Protein AF-A0AAX4FTF7-F1 (afdb_monomer_lite)

Organism: NCBI:txid394967

Sequence (141 aa):
MPNFCPECGNELISKNAEICPNCGVRLRGSGKSPGIAALCSFIFPGLGQVYNGDIGRGFLILLGTIVGSLFFVIPGLVVFIYGIYDAYATAKRMNTGEIPYREANALHMVLFVVLWFVGIAALFVMSAIIAAFVFGMAGAY

Radius of gyration: 22.25 Å; chains: 1; bounding box: 48×20×74 Å

Structure (mmCIF, N/CA/C/O backbone):
data_AF-A0AAX4FTF7-F1
#
_entry.id   AF-A0AAX4FTF7-F1
#
loop_
_atom_site.group_PDB
_atom_site.id
_atom_site.type_symbol
_atom_site.label_atom_id
_atom_site.label_alt_id
_atom_site.label_comp_id
_atom_site.label_asym_id
_atom_site.label_entity_id
_atom_site.label_seq_id
_atom_site.pdbx_PDB_ins_code
_atom_site.Cartn_x
_atom_site.Cartn_y
_atom_site.Cartn_z
_atom_site.occupancy
_atom_site.B_iso_or_equiv
_atom_site.auth_seq_id
_atom_site.auth_comp_id
_atom_site.auth_asym_id
_atom_site.auth_atom_id
_atom_site.pdbx_PDB_model_num
ATOM 1 N N . MET A 1 1 ? -9.282 -13.132 23.745 1.00 52.53 1 MET A N 1
ATOM 2 C CA . MET A 1 1 ? -8.569 -12.093 24.519 1.00 52.53 1 MET A CA 1
ATOM 3 C C . MET A 1 1 ? -8.904 -12.297 25.985 1.00 52.53 1 MET A C 1
ATOM 5 O O . MET A 1 1 ? -10.057 -12.636 26.248 1.00 52.53 1 MET A O 1
ATOM 9 N N . PRO A 1 2 ? -7.925 -12.190 26.896 1.00 59.31 2 PRO A N 1
ATOM 10 C CA . PRO A 1 2 ? -8.160 -12.356 28.326 1.00 59.31 2 PRO A CA 1
ATOM 11 C C . PRO A 1 2 ? -9.191 -11.332 28.814 1.00 59.31 2 PRO A C 1
ATOM 13 O O . PRO A 1 2 ? -9.193 -10.190 28.360 1.00 59.31 2 PRO A O 1
ATOM 16 N N . ASN A 1 3 ? -10.064 -11.737 29.738 1.00 79.25 3 ASN A N 1
ATOM 17 C CA . ASN A 1 3 ? -10.994 -10.826 30.418 1.00 79.25 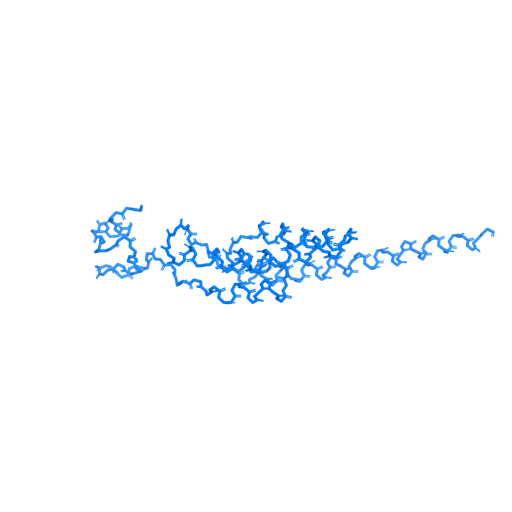3 ASN A CA 1
ATOM 18 C C . ASN A 1 3 ? -10.281 -9.971 31.482 1.00 79.25 3 ASN A C 1
ATOM 20 O O . ASN A 1 3 ? -10.948 -9.306 32.260 1.00 79.25 3 ASN A O 1
ATOM 24 N N . PHE A 1 4 ? -8.948 -9.999 31.533 1.00 88.62 4 PHE A N 1
ATOM 25 C CA . PHE A 1 4 ? -8.126 -9.390 32.570 1.00 88.62 4 PHE A CA 1
ATOM 26 C C . PHE A 1 4 ? -7.068 -8.483 31.941 1.00 88.62 4 PHE A C 1
ATOM 28 O O . PHE A 1 4 ? -6.561 -8.759 30.850 1.00 88.62 4 PHE A O 1
ATOM 35 N N . CYS A 1 5 ? -6.741 -7.398 32.635 1.00 88.88 5 CYS A N 1
ATOM 36 C CA . CYS A 1 5 ? -5.687 -6.468 32.256 1.00 88.88 5 CYS A CA 1
ATOM 37 C C . CYS A 1 5 ? -4.300 -7.128 32.409 1.00 88.88 5 CYS A C 1
ATOM 39 O O . CYS A 1 5 ? -4.022 -7.656 33.486 1.00 88.88 5 CYS A O 1
ATOM 41 N N . PRO A 1 6 ? -3.409 -7.074 31.398 1.00 86.25 6 PRO A N 1
ATOM 42 C CA . PRO A 1 6 ? -2.081 -7.689 31.477 1.00 86.25 6 PRO A CA 1
ATOM 43 C C . PRO A 1 6 ? -1.133 -6.982 32.457 1.00 86.25 6 PRO A C 1
ATOM 45 O O . PRO A 1 6 ? -0.212 -7.619 32.951 1.00 86.25 6 PRO A O 1
ATOM 48 N N . GLU A 1 7 ? -1.364 -5.700 32.757 1.00 90.12 7 GLU A N 1
ATOM 49 C CA . GLU A 1 7 ? -0.517 -4.931 33.682 1.00 90.12 7 GLU A CA 1
ATOM 50 C C . GLU A 1 7 ? -0.949 -5.069 35.147 1.00 90.12 7 GLU A C 1
ATOM 52 O O . GLU A 1 7 ? -0.117 -5.274 36.021 1.00 90.12 7 GLU A O 1
ATOM 57 N N . CYS A 1 8 ? -2.249 -4.943 35.446 1.00 93.00 8 CYS A N 1
ATOM 58 C CA . CYS A 1 8 ? -2.736 -4.906 36.835 1.00 93.00 8 CYS A CA 1
ATOM 59 C C . CYS A 1 8 ? -3.545 -6.133 37.267 1.00 93.00 8 CYS A C 1
ATOM 61 O O . CYS A 1 8 ? -3.911 -6.232 38.432 1.00 93.00 8 CYS A O 1
ATOM 63 N N . GLY A 1 9 ? -3.872 -7.046 36.349 1.00 90.25 9 GLY A N 1
ATOM 64 C CA . GLY A 1 9 ? -4.593 -8.280 36.660 1.00 90.25 9 GLY A CA 1
ATOM 65 C C . GLY A 1 9 ? -6.094 -8.131 36.939 1.00 90.25 9 GLY A C 1
ATOM 66 O O . GLY A 1 9 ? -6.762 -9.149 37.076 1.00 90.25 9 GLY A O 1
ATOM 67 N N . ASN A 1 10 ? -6.659 -6.917 36.984 1.00 91.62 10 ASN A N 1
ATOM 68 C CA . ASN A 1 10 ? -8.102 -6.725 37.198 1.00 91.62 10 ASN A CA 1
ATOM 69 C C . ASN A 1 10 ? -8.937 -7.098 35.966 1.00 91.62 10 ASN A C 1
ATOM 71 O O . ASN A 1 10 ? -8.491 -6.928 34.827 1.00 91.62 10 ASN A O 1
ATOM 75 N N . GLU A 1 11 ? -10.182 -7.526 36.196 1.00 89.69 11 GLU A N 1
ATOM 76 C CA . GLU A 1 11 ? -11.140 -7.784 35.120 1.00 89.69 11 GLU A CA 1
ATOM 77 C C . GLU A 1 11 ? -11.452 -6.521 34.307 1.00 89.69 11 GLU A C 1
ATOM 79 O O . GLU A 1 11 ? -11.596 -5.411 34.829 1.00 89.69 11 GLU A O 1
ATOM 84 N N . LEU A 1 12 ? -11.557 -6.701 32.994 1.00 86.56 12 LEU A N 1
ATOM 85 C CA . LEU A 1 12 ? -11.949 -5.669 32.051 1.00 86.56 12 LEU A CA 1
ATOM 86 C C . LEU A 1 12 ? -13.470 -5.647 31.933 1.00 86.56 12 LEU A C 1
ATOM 88 O O . LEU A 1 12 ? -14.091 -6.654 31.601 1.00 86.56 12 LEU A O 1
ATOM 92 N N . ILE A 1 13 ? -14.053 -4.459 32.108 1.00 82.88 13 ILE A N 1
ATOM 93 C CA . ILE A 1 13 ? -15.499 -4.220 31.960 1.00 82.88 13 ILE A CA 1
ATOM 94 C C . ILE A 1 13 ? -15.986 -4.629 30.559 1.00 82.88 13 ILE A C 1
ATOM 96 O O . ILE A 1 13 ? -17.118 -5.073 30.384 1.00 82.88 13 ILE A O 1
ATOM 100 N N . SER A 1 14 ? -15.125 -4.505 29.544 1.00 79.19 14 SER A N 1
ATOM 101 C CA . SER A 1 14 ? -15.398 -5.013 28.204 1.00 79.19 14 SER A CA 1
ATOM 102 C C . SER A 1 14 ? -14.156 -5.640 27.576 1.00 79.19 14 SER A C 1
ATOM 104 O O . SER A 1 14 ? -13.029 -5.184 27.772 1.00 79.19 14 SER A O 1
ATOM 106 N N . LYS A 1 15 ? -14.371 -6.654 26.730 1.00 74.25 15 LYS A N 1
ATOM 107 C CA . LYS A 1 15 ? -13.310 -7.292 25.925 1.00 74.25 15 LYS A CA 1
ATOM 108 C C . LYS A 1 15 ? -12.635 -6.333 24.933 1.00 74.25 15 LYS A C 1
ATOM 110 O O . LYS A 1 15 ? -11.585 -6.660 24.384 1.00 74.25 15 LYS A O 1
ATOM 115 N N . ASN A 1 16 ? -13.253 -5.177 24.684 1.00 75.06 16 ASN A N 1
ATOM 116 C CA . ASN A 1 16 ? -12.802 -4.158 23.741 1.00 75.06 16 ASN A CA 1
ATOM 117 C C . ASN A 1 16 ? -12.387 -2.853 24.443 1.00 75.06 16 ASN A C 1
ATOM 119 O O . ASN A 1 16 ? -12.317 -1.822 23.781 1.00 75.06 16 ASN A O 1
ATOM 123 N N . ALA A 1 17 ? -12.133 -2.872 25.756 1.00 79.25 17 ALA A N 1
ATOM 124 C CA . ALA A 1 17 ? -11.688 -1.685 26.477 1.00 79.25 17 ALA A CA 1
ATOM 125 C C . ALA A 1 17 ? -10.390 -1.136 25.855 1.00 79.25 17 ALA A C 1
ATOM 127 O O . ALA A 1 17 ? -9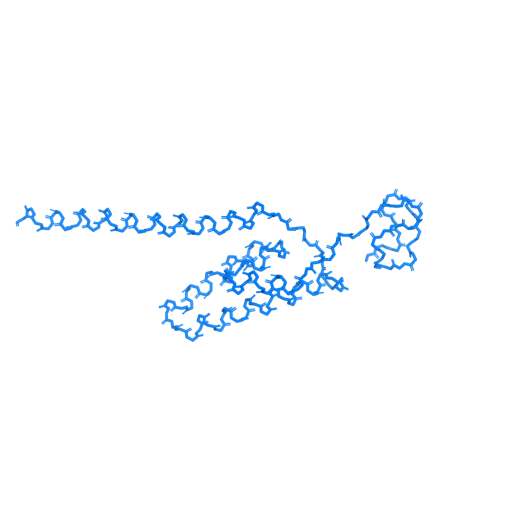.425 -1.879 25.692 1.00 79.25 17 ALA A O 1
ATOM 128 N N . GLU A 1 18 ? -10.367 0.151 25.493 1.00 80.00 18 GLU A N 1
ATOM 129 C CA . GLU A 1 18 ? -9.172 0.818 24.947 1.00 80.00 18 GLU A CA 1
ATOM 130 C C . GLU A 1 18 ? -8.182 1.206 26.046 1.00 80.00 18 GLU A C 1
ATOM 132 O O . GLU A 1 18 ? -6.970 1.159 25.847 1.00 80.00 18 GLU A O 1
ATOM 137 N N . ILE A 1 19 ? -8.704 1.559 27.220 1.00 86.62 19 ILE A N 1
ATOM 138 C CA . ILE A 1 19 ? -7.949 1.931 28.414 1.00 86.62 19 ILE A CA 1
ATOM 139 C C . ILE A 1 19 ? -8.508 1.127 29.586 1.00 86.62 19 ILE A C 1
ATOM 141 O O . ILE A 1 19 ? -9.726 1.007 29.740 1.00 86.62 19 ILE A O 1
ATOM 145 N N . CYS A 1 20 ? -7.631 0.566 30.416 1.00 88.88 20 CYS A N 1
ATOM 146 C CA . CYS A 1 20 ? -8.050 -0.078 31.654 1.00 88.88 20 CYS A CA 1
ATOM 147 C C . CYS A 1 20 ? -8.583 0.983 32.638 1.00 88.88 20 CYS A C 1
ATOM 149 O O . CYS A 1 20 ? -7.829 1.888 32.996 1.00 88.88 20 CYS A O 1
ATOM 151 N N . PRO A 1 21 ? -9.824 0.868 33.147 1.00 87.75 21 PRO A N 1
ATOM 152 C CA . PRO A 1 21 ? -10.392 1.854 34.070 1.00 87.75 21 PRO A CA 1
ATOM 153 C C . PRO A 1 21 ? -9.723 1.854 35.454 1.00 87.75 21 PRO A C 1
ATOM 155 O O . PRO A 1 21 ? -9.867 2.823 36.189 1.00 87.75 21 PRO A O 1
ATOM 158 N N . ASN A 1 22 ? -8.997 0.787 35.813 1.00 91.94 22 ASN A N 1
ATOM 159 C CA . ASN A 1 22 ? -8.342 0.662 37.118 1.00 91.94 22 ASN A CA 1
ATOM 160 C C . ASN A 1 22 ? -6.916 1.230 37.138 1.00 91.94 22 ASN A C 1
ATOM 162 O O . ASN A 1 22 ? -6.574 1.961 38.058 1.00 91.94 22 ASN A O 1
ATOM 166 N N . CYS A 1 23 ? -6.072 0.889 36.155 1.00 93.31 23 CYS A N 1
ATOM 167 C CA . CYS A 1 23 ? -4.665 1.322 36.134 1.00 93.31 23 CYS A CA 1
ATOM 168 C C . CYS A 1 23 ? -4.322 2.336 35.033 1.00 93.31 23 CYS A C 1
ATOM 170 O O . CYS A 1 23 ? -3.228 2.887 35.041 1.00 93.31 23 CYS A O 1
ATOM 172 N N . GLY A 1 24 ? -5.215 2.573 34.067 1.00 87.69 24 GLY A N 1
ATOM 173 C CA . GLY A 1 24 ? -4.999 3.550 32.997 1.00 87.69 24 GLY A CA 1
ATOM 174 C C . GLY A 1 24 ? -4.108 3.090 31.837 1.00 87.69 24 GLY A C 1
ATOM 175 O O . GLY A 1 24 ? -3.880 3.876 30.917 1.00 87.69 24 GLY A O 1
ATOM 176 N N . VAL A 1 25 ? -3.625 1.838 31.816 1.00 89.00 25 VAL A N 1
ATOM 177 C CA . VAL A 1 25 ? -2.859 1.329 30.664 1.00 89.00 25 VAL A CA 1
ATOM 178 C C . VAL A 1 25 ? -3.739 1.260 29.413 1.00 89.00 25 VAL A C 1
ATOM 180 O O . VAL A 1 25 ? -4.899 0.841 29.471 1.00 89.00 25 VAL A O 1
ATOM 183 N N . ARG A 1 26 ? -3.178 1.654 28.265 1.00 82.94 26 ARG A N 1
ATOM 184 C CA . ARG A 1 26 ? -3.807 1.469 26.955 1.00 82.94 26 ARG A CA 1
ATOM 185 C C . ARG A 1 26 ? -3.720 0.007 26.541 1.00 82.94 26 ARG A C 1
ATOM 187 O O . ARG A 1 26 ? -2.638 -0.533 26.353 1.00 82.94 26 ARG A O 1
ATOM 194 N N . LEU A 1 27 ? -4.878 -0.614 26.386 1.00 78.62 27 LEU A N 1
ATOM 195 C CA . LEU A 1 27 ? -5.029 -2.014 25.995 1.00 78.62 27 LEU A CA 1
ATOM 196 C C . LEU A 1 27 ? -5.139 -2.171 24.476 1.00 78.62 27 LEU A C 1
ATOM 198 O O . LEU A 1 27 ? -4.890 -3.252 23.944 1.00 78.62 27 LEU A O 1
ATOM 202 N N . ARG A 1 28 ? -5.524 -1.101 23.768 1.00 72.31 28 ARG A N 1
ATOM 203 C CA . ARG A 1 28 ? -5.590 -1.052 22.305 1.00 72.31 28 ARG A CA 1
ATOM 204 C C . ARG A 1 28 ? -5.033 0.270 21.787 1.00 72.31 28 ARG A C 1
ATOM 206 O O . ARG A 1 28 ? -5.218 1.317 22.404 1.00 72.31 28 ARG A O 1
ATOM 213 N N . GLY A 1 29 ? -4.341 0.205 20.650 1.00 69.25 29 GLY A N 1
ATOM 214 C CA . GLY A 1 29 ? -3.912 1.392 19.914 1.00 69.25 29 GLY A CA 1
ATOM 215 C C . GLY A 1 29 ? -5.110 2.168 19.363 1.00 69.25 29 GLY A C 1
ATOM 216 O O . GLY A 1 29 ? -6.185 1.601 19.168 1.00 69.25 29 GLY A O 1
ATOM 217 N N . SER A 1 30 ? -4.920 3.462 19.094 1.00 75.62 30 SER A N 1
ATOM 218 C CA . SER A 1 30 ? -5.913 4.266 18.374 1.00 75.62 30 SER A CA 1
ATOM 219 C C . SER A 1 30 ? -6.272 3.578 17.056 1.00 75.62 30 SER A C 1
ATOM 221 O O . SER A 1 30 ? -5.371 3.192 16.306 1.00 75.62 30 SER A O 1
ATOM 223 N N . GLY A 1 31 ? -7.567 3.427 16.773 1.00 84.56 31 GLY A N 1
ATOM 224 C CA . GLY A 1 31 ? -8.039 2.776 15.552 1.00 84.56 31 GLY A CA 1
ATOM 225 C C . GLY A 1 31 ? -7.412 3.355 14.276 1.00 84.56 31 GLY A C 1
ATOM 226 O O . GLY A 1 31 ? -7.014 4.519 14.209 1.00 84.56 31 GLY A O 1
ATOM 227 N N . LYS A 1 32 ? -7.325 2.530 13.235 1.00 91.88 32 LYS A N 1
ATOM 228 C CA . LYS A 1 32 ? -6.911 2.947 11.890 1.00 91.88 32 LYS A CA 1
ATOM 229 C C . LYS A 1 32 ? -8.032 3.739 11.225 1.00 91.88 32 LYS A C 1
ATOM 231 O O . LYS A 1 32 ? -9.200 3.505 11.505 1.00 91.88 32 LYS A O 1
ATOM 236 N N . SER A 1 33 ? -7.723 4.618 10.277 1.00 95.69 33 SER A N 1
ATOM 237 C CA . SER A 1 33 ? -8.761 5.229 9.436 1.00 95.69 33 SER A CA 1
ATOM 238 C C . SER A 1 33 ? -8.945 4.418 8.146 1.00 95.69 33 SER A C 1
ATOM 240 O O . SER A 1 33 ? -8.030 4.403 7.318 1.00 95.69 33 SER A O 1
ATOM 242 N N . PRO A 1 34 ? -10.106 3.764 7.919 1.00 97.69 34 PRO A N 1
ATOM 243 C CA . PRO A 1 34 ? -10.338 2.993 6.696 1.00 97.69 34 PRO A CA 1
ATOM 244 C C . PRO A 1 34 ? -10.312 3.847 5.428 1.00 97.69 34 PRO A C 1
ATOM 246 O O . PRO A 1 34 ? -9.833 3.395 4.392 1.00 97.69 34 PRO A O 1
ATOM 249 N N . GLY A 1 35 ? -10.785 5.095 5.517 1.00 97.94 35 GLY A N 1
ATOM 250 C CA . GLY A 1 35 ? -10.738 6.041 4.403 1.00 97.94 35 GLY A CA 1
ATOM 251 C C . GLY A 1 35 ? -9.306 6.421 4.027 1.00 97.94 35 GLY A C 1
ATOM 252 O O . GLY A 1 35 ? -8.973 6.439 2.846 1.00 97.94 35 GLY A O 1
ATOM 253 N N . ILE A 1 36 ? -8.435 6.641 5.019 1.00 97.31 36 ILE A N 1
ATOM 254 C CA . ILE A 1 36 ? -7.012 6.916 4.766 1.00 97.31 36 ILE A CA 1
ATOM 255 C C . ILE A 1 36 ? -6.316 5.682 4.189 1.00 97.31 36 ILE A C 1
ATOM 257 O O . ILE A 1 36 ? -5.567 5.819 3.230 1.00 97.31 36 ILE A O 1
ATOM 261 N N . ALA A 1 37 ? -6.608 4.477 4.692 1.00 97.94 37 ALA A N 1
ATOM 262 C CA . ALA A 1 37 ? -6.057 3.242 4.132 1.00 97.94 37 ALA A CA 1
ATOM 263 C C . ALA A 1 37 ? -6.420 3.071 2.643 1.00 97.94 37 ALA A C 1
ATOM 265 O O . ALA A 1 37 ? -5.551 2.777 1.820 1.00 97.94 37 ALA A O 1
ATOM 266 N N . ALA A 1 38 ? -7.687 3.309 2.288 1.00 98.62 38 ALA A N 1
ATOM 267 C CA . ALA A 1 38 ? -8.161 3.275 0.906 1.00 98.62 38 ALA A CA 1
ATOM 268 C C . ALA A 1 38 ? -7.472 4.337 0.038 1.00 98.62 38 ALA A C 1
ATOM 270 O O . ALA A 1 38 ? -6.963 4.019 -1.035 1.00 98.62 38 ALA A O 1
ATOM 271 N N . LEU A 1 39 ? -7.412 5.582 0.525 1.00 98.50 39 LEU A N 1
ATOM 272 C CA . LEU A 1 39 ? -6.791 6.702 -0.180 1.00 98.50 39 LEU A CA 1
ATOM 273 C C . LEU A 1 39 ? -5.298 6.461 -0.425 1.00 98.50 39 LEU A C 1
ATOM 275 O O . LEU A 1 39 ? -4.818 6.697 -1.528 1.00 98.50 39 LEU A O 1
ATOM 279 N N . CYS A 1 40 ? -4.571 5.941 0.567 1.00 97.88 40 CYS A N 1
ATOM 280 C CA . CYS A 1 40 ? -3.173 5.555 0.408 1.00 97.88 40 CYS A CA 1
ATOM 281 C C . CYS A 1 40 ? -3.006 4.532 -0.723 1.00 97.88 40 CYS A C 1
ATOM 283 O O . CYS A 1 40 ? -2.154 4.728 -1.582 1.00 97.88 40 CYS A O 1
ATOM 285 N N . SER A 1 41 ? -3.834 3.482 -0.752 1.00 98.19 41 SER A N 1
ATOM 286 C CA . SER A 1 41 ? -3.788 2.449 -1.800 1.00 98.19 41 SER A CA 1
ATOM 287 C C . SER A 1 41 ? -4.178 2.983 -3.186 1.00 98.19 41 SER A C 1
ATOM 289 O O . SER A 1 41 ? -3.630 2.547 -4.195 1.00 98.19 41 SER A O 1
ATOM 291 N N . PHE A 1 42 ? -5.098 3.951 -3.239 1.00 98.25 42 PHE A N 1
ATOM 292 C CA . PHE A 1 42 ? -5.494 4.627 -4.474 1.00 98.25 42 PHE A CA 1
ATOM 293 C C . PHE A 1 42 ? -4.373 5.514 -5.034 1.00 98.25 42 PHE A C 1
ATOM 295 O O . PHE A 1 42 ? -4.113 5.482 -6.232 1.00 98.25 42 PHE A O 1
ATOM 302 N N . ILE A 1 43 ? -3.696 6.288 -4.178 1.00 97.75 43 ILE A N 1
ATOM 303 C CA . ILE A 1 43 ? -2.571 7.148 -4.583 1.00 97.75 43 ILE A CA 1
ATOM 304 C C . ILE A 1 43 ? -1.381 6.301 -5.036 1.00 97.75 43 ILE A C 1
ATOM 306 O O . ILE A 1 43 ? -0.701 6.652 -5.999 1.00 97.75 43 ILE A O 1
ATOM 310 N N . PHE A 1 44 ? -1.112 5.202 -4.331 1.00 98.06 44 PHE A N 1
ATOM 311 C CA . PHE A 1 44 ? 0.004 4.323 -4.634 1.00 98.06 44 PHE A CA 1
ATOM 312 C C . PHE A 1 44 ? -0.371 2.860 -4.340 1.00 98.06 44 PHE A C 1
ATOM 314 O O . PHE A 1 44 ? -0.609 2.520 -3.174 1.00 98.06 44 PHE A O 1
ATOM 321 N N . PRO A 1 45 ? -0.400 1.973 -5.356 1.00 98.06 45 PRO A N 1
ATOM 322 C CA . PRO A 1 45 ? -0.790 0.579 -5.172 1.00 98.06 45 PRO A CA 1
ATOM 323 C C . PRO A 1 45 ? 0.013 -0.096 -4.054 1.00 98.06 45 PRO A C 1
ATOM 325 O O . PRO A 1 45 ? 1.242 -0.041 -4.030 1.00 98.06 45 PRO A O 1
ATOM 328 N N . GLY A 1 46 ? -0.681 -0.726 -3.105 1.00 97.50 46 GLY A N 1
ATOM 329 C CA . GLY A 1 46 ? -0.051 -1.413 -1.975 1.00 97.50 46 GLY A CA 1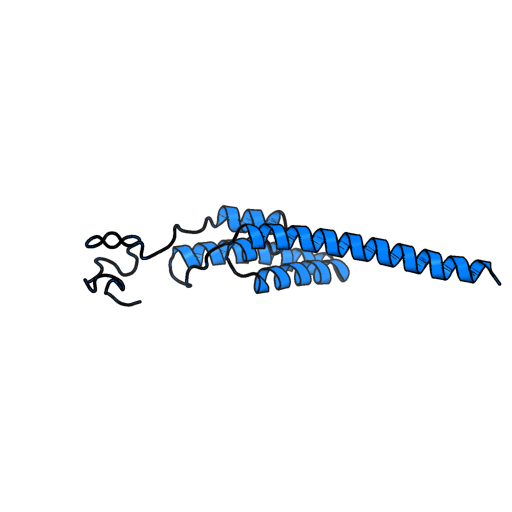
ATOM 330 C C . GLY A 1 46 ? 0.273 -0.527 -0.767 1.00 97.50 46 GLY A C 1
ATOM 331 O O . GLY A 1 46 ? 0.515 -1.050 0.321 1.00 97.50 46 GLY A O 1
ATOM 332 N N . LEU A 1 47 ? 0.229 0.806 -0.887 1.00 98.19 47 LEU A N 1
ATOM 333 C CA . LEU A 1 47 ? 0.561 1.705 0.225 1.00 98.19 47 LEU A CA 1
ATOM 334 C C . LEU A 1 47 ? -0.476 1.646 1.358 1.00 98.19 47 LEU A C 1
ATOM 336 O O . LEU A 1 47 ? -0.120 1.779 2.529 1.00 98.19 47 LEU A O 1
ATOM 340 N N . GLY A 1 48 ? -1.749 1.393 1.040 1.00 98.06 48 GLY A N 1
ATOM 341 C CA . GLY A 1 48 ? -2.798 1.194 2.047 1.00 98.06 48 GLY A CA 1
ATOM 342 C C . GLY A 1 48 ? -2.563 -0.038 2.929 1.00 98.06 48 GLY A C 1
ATOM 343 O O . GLY A 1 48 ? -2.835 -0.017 4.128 1.00 98.06 48 GLY A O 1
ATOM 344 N N . GLN A 1 49 ? -1.988 -1.100 2.368 1.00 98.25 49 GLN A N 1
ATOM 345 C CA . GLN A 1 49 ? -1.586 -2.302 3.098 1.00 98.25 49 GLN A CA 1
ATOM 346 C C . GLN A 1 49 ? -0.386 -2.015 4.011 1.00 98.25 49 GLN A C 1
ATOM 348 O O . GLN A 1 49 ? -0.379 -2.446 5.165 1.00 98.25 49 GLN A O 1
ATOM 353 N N . VAL A 1 50 ? 0.577 -1.206 3.552 1.00 98.00 50 VAL A N 1
ATOM 354 C CA . VAL A 1 50 ? 1.697 -0.737 4.388 1.00 98.00 50 VAL A CA 1
ATOM 355 C C . VAL A 1 50 ? 1.194 0.151 5.537 1.00 98.00 50 VAL A C 1
ATOM 357 O O . VAL A 1 50 ? 1.633 -0.020 6.674 1.00 98.00 50 VAL A O 1
ATOM 360 N N . TYR A 1 51 ? 0.209 1.025 5.292 1.00 97.31 51 TYR A N 1
ATOM 361 C CA . TYR A 1 51 ? -0.497 1.786 6.338 1.00 97.31 51 TYR A CA 1
ATOM 362 C C . TYR A 1 51 ? -1.210 0.870 7.353 1.00 97.31 51 TYR A C 1
ATOM 364 O O . TYR A 1 51 ? -1.275 1.153 8.554 1.00 97.31 51 TYR A O 1
ATOM 372 N N . ASN A 1 52 ? -1.703 -0.277 6.896 1.00 97.12 52 ASN A N 1
ATOM 373 C CA . ASN A 1 52 ? -2.274 -1.310 7.755 1.00 97.12 52 ASN A CA 1
ATOM 374 C C . ASN A 1 52 ? -1.220 -2.158 8.491 1.00 97.12 52 ASN A C 1
ATOM 376 O O . ASN A 1 52 ? -1.588 -3.077 9.218 1.00 97.12 52 ASN A O 1
ATOM 380 N N . GLY A 1 53 ? 0.073 -1.858 8.337 1.00 95.81 53 GLY A N 1
ATOM 381 C CA . GLY A 1 53 ? 1.165 -2.595 8.975 1.00 95.81 53 GLY A CA 1
ATOM 382 C C . GLY A 1 53 ? 1.476 -3.941 8.311 1.00 95.81 53 GLY A C 1
ATOM 383 O O . GLY A 1 53 ? 2.095 -4.800 8.935 1.00 95.81 53 GLY A O 1
ATOM 384 N N . ASP A 1 54 ? 1.040 -4.162 7.066 1.00 96.12 54 ASP A N 1
ATOM 385 C CA . ASP A 1 54 ? 1.340 -5.366 6.285 1.00 96.12 54 ASP A CA 1
ATOM 386 C C . ASP A 1 54 ? 2.134 -5.017 5.016 1.00 96.12 54 ASP A C 1
ATOM 388 O O . ASP A 1 54 ? 1.586 -4.786 3.936 1.00 96.12 54 ASP A O 1
ATOM 392 N N . ILE A 1 55 ? 3.461 -4.968 5.166 1.00 96.25 55 ILE A N 1
ATOM 393 C CA . ILE A 1 55 ? 4.391 -4.626 4.079 1.00 96.25 55 ILE A CA 1
ATOM 394 C C . ILE A 1 55 ? 4.370 -5.695 2.979 1.00 96.25 55 ILE A C 1
ATOM 396 O O . ILE A 1 55 ? 4.402 -5.365 1.794 1.00 96.25 55 ILE A O 1
ATOM 400 N N . GLY A 1 56 ? 4.275 -6.974 3.361 1.00 95.94 56 GLY A N 1
ATOM 401 C CA . GLY A 1 56 ? 4.256 -8.092 2.419 1.00 95.94 56 GLY A CA 1
ATOM 402 C C . GLY A 1 56 ? 3.057 -8.018 1.477 1.00 95.94 56 GLY A C 1
ATOM 403 O O . GLY A 1 56 ? 3.222 -8.088 0.260 1.00 95.94 56 GLY A O 1
ATOM 404 N N . ARG A 1 57 ? 1.855 -7.779 2.016 1.00 96.56 57 ARG A N 1
ATOM 405 C CA . ARG A 1 57 ? 0.660 -7.541 1.191 1.00 96.56 57 ARG A CA 1
ATOM 406 C C . ARG A 1 57 ? 0.788 -6.296 0.320 1.00 96.56 57 ARG A C 1
ATOM 408 O O . ARG A 1 57 ? 0.330 -6.324 -0.818 1.00 96.56 57 ARG A O 1
ATOM 415 N N . GLY A 1 58 ? 1.433 -5.241 0.821 1.00 97.31 58 GLY A N 1
ATOM 416 C CA . GLY A 1 58 ? 1.733 -4.048 0.028 1.00 97.31 58 GLY A CA 1
ATOM 417 C C . GLY A 1 58 ? 2.517 -4.376 -1.241 1.00 97.31 58 GLY A C 1
ATOM 418 O O . GLY A 1 58 ? 2.087 -4.020 -2.337 1.00 97.31 58 GLY A O 1
ATOM 419 N N . PHE A 1 59 ? 3.606 -5.142 -1.123 1.00 97.81 59 PHE A N 1
ATOM 420 C CA . PHE A 1 59 ? 4.374 -5.593 -2.288 1.00 97.81 59 PHE A CA 1
ATOM 421 C C . PHE A 1 59 ? 3.583 -6.522 -3.212 1.00 97.81 59 PHE A C 1
ATOM 423 O O . PHE A 1 59 ? 3.699 -6.390 -4.427 1.00 97.81 59 PHE A O 1
ATOM 430 N N . LEU A 1 60 ? 2.758 -7.426 -2.675 1.00 98.12 60 LEU A N 1
ATOM 431 C CA . LEU A 1 60 ? 1.928 -8.312 -3.500 1.00 98.12 60 LEU A CA 1
ATOM 432 C C . LEU A 1 60 ? 0.928 -7.530 -4.361 1.00 98.12 60 LEU A C 1
ATOM 434 O O . LEU A 1 60 ? 0.794 -7.818 -5.548 1.00 98.12 60 LEU A O 1
ATOM 438 N N . ILE A 1 61 ? 0.260 -6.521 -3.793 1.00 98.25 61 ILE A N 1
ATOM 439 C CA . ILE A 1 61 ? -0.664 -5.656 -4.539 1.00 98.25 61 ILE A CA 1
ATOM 440 C C . ILE A 1 61 ? 0.087 -4.803 -5.561 1.00 98.25 61 ILE A C 1
ATOM 442 O O . ILE A 1 61 ? -0.360 -4.696 -6.703 1.00 98.25 61 ILE A O 1
ATOM 446 N N . LEU A 1 62 ? 1.234 -4.230 -5.188 1.00 98.00 62 LEU A N 1
ATOM 447 C CA . LEU A 1 62 ? 2.059 -3.434 -6.095 1.00 98.00 62 LEU A CA 1
ATOM 448 C C . LEU A 1 62 ? 2.535 -4.264 -7.295 1.00 98.00 62 LEU A C 1
ATOM 450 O O . LEU A 1 62 ? 2.292 -3.888 -8.440 1.00 98.00 62 LEU A O 1
ATOM 454 N N . LEU A 1 63 ? 3.158 -5.418 -7.044 1.00 97.12 63 LEU A N 1
ATOM 455 C CA . LEU A 1 63 ? 3.640 -6.316 -8.093 1.00 97.12 63 LEU A CA 1
ATOM 456 C C . LEU A 1 63 ? 2.489 -6.871 -8.928 1.00 97.12 63 LEU A C 1
ATOM 458 O O . LEU A 1 63 ? 2.585 -6.872 -10.149 1.00 97.12 63 LEU A O 1
ATOM 462 N N . GLY A 1 64 ? 1.388 -7.287 -8.300 1.00 97.56 64 GLY A N 1
ATOM 463 C CA . GLY A 1 64 ? 0.204 -7.761 -9.012 1.00 97.56 64 GLY A CA 1
ATOM 464 C C . GLY A 1 64 ? -0.398 -6.689 -9.923 1.00 97.56 64 GLY A C 1
ATOM 465 O O . GLY A 1 64 ? -0.779 -6.991 -11.049 1.00 97.56 64 GLY A O 1
ATOM 466 N N . THR A 1 65 ? -0.414 -5.428 -9.479 1.00 97.62 65 THR A N 1
ATOM 467 C CA . THR A 1 65 ? -0.875 -4.294 -10.293 1.00 97.62 65 THR A CA 1
ATOM 468 C C . THR A 1 65 ? 0.073 -4.034 -11.463 1.00 97.62 65 THR A C 1
ATOM 470 O O . THR A 1 65 ? -0.395 -3.881 -12.589 1.00 97.62 65 THR A O 1
ATOM 473 N N . ILE A 1 66 ? 1.393 -4.030 -11.236 1.00 96.25 66 ILE A N 1
ATOM 474 C CA . ILE A 1 66 ? 2.406 -3.815 -12.285 1.00 96.25 66 ILE A CA 1
ATOM 475 C C . ILE A 1 66 ? 2.370 -4.943 -13.317 1.00 96.25 66 ILE A C 1
ATOM 477 O O . ILE A 1 66 ? 2.221 -4.679 -14.504 1.00 96.25 66 ILE A O 1
ATOM 481 N N . VAL A 1 67 ? 2.476 -6.195 -12.868 1.00 96.75 67 VAL A N 1
ATOM 482 C CA . VAL A 1 67 ? 2.470 -7.384 -13.731 1.00 96.75 67 VAL A CA 1
ATOM 483 C C . VAL A 1 67 ? 1.149 -7.480 -14.480 1.00 96.75 67 VAL A C 1
ATOM 485 O O . VAL A 1 67 ? 1.154 -7.642 -15.696 1.00 96.75 67 VAL A O 1
ATOM 488 N N . GLY A 1 68 ? 0.027 -7.314 -13.774 1.00 96.50 68 GLY A N 1
ATOM 489 C CA . GLY A 1 68 ? -1.297 -7.273 -14.378 1.00 96.50 68 GLY A CA 1
ATOM 490 C C . GLY A 1 68 ? -1.337 -6.254 -15.508 1.00 96.50 68 GLY A C 1
ATOM 491 O O . GLY A 1 68 ? -1.583 -6.641 -16.642 1.00 96.50 68 GLY A O 1
ATOM 492 N N . SER A 1 69 ? -0.988 -4.996 -15.221 1.00 94.62 69 SER A N 1
ATOM 493 C CA . SER A 1 6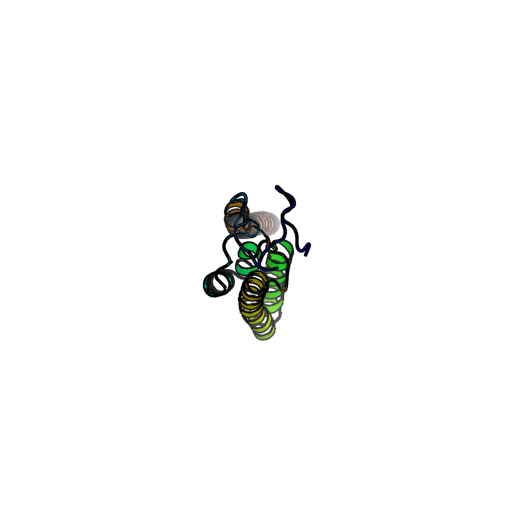9 ? -1.019 -3.897 -16.197 1.00 94.62 69 SER A CA 1
ATOM 494 C C . SER A 1 69 ? -0.045 -4.085 -17.363 1.00 94.62 69 SER A C 1
ATOM 496 O O . SER A 1 69 ? -0.352 -3.652 -18.470 1.00 94.62 69 SER A O 1
ATOM 498 N N . LEU A 1 70 ? 1.110 -4.721 -17.129 1.00 93.75 70 LEU A N 1
ATOM 499 C CA . LEU A 1 70 ? 2.136 -4.958 -18.147 1.00 93.75 70 LEU A CA 1
ATOM 500 C C . LEU A 1 70 ? 1.674 -5.967 -19.204 1.00 93.75 70 LEU A C 1
ATOM 502 O O . LEU A 1 70 ? 1.937 -5.767 -20.386 1.00 93.75 70 LEU A O 1
ATOM 506 N N . PHE A 1 71 ? 0.991 -7.038 -18.790 1.00 91.25 71 PHE A N 1
ATOM 507 C CA . PHE A 1 71 ? 0.457 -8.031 -19.724 1.00 91.25 71 PHE A CA 1
ATOM 508 C C . PHE A 1 71 ? -0.886 -7.591 -20.314 1.00 91.25 71 PHE A C 1
ATOM 510 O O . PHE A 1 71 ? -1.094 -7.723 -21.517 1.00 91.25 71 PHE A O 1
ATOM 517 N N . PHE A 1 72 ? -1.790 -7.055 -19.484 1.00 93.06 72 PHE A N 1
ATOM 518 C CA . PHE A 1 72 ? -3.116 -6.599 -19.900 1.00 93.06 72 PHE A CA 1
ATOM 519 C C . PHE A 1 72 ? -3.676 -5.519 -18.957 1.00 93.06 72 PHE A C 1
ATOM 521 O O . PHE A 1 72 ? -3.796 -5.713 -17.749 1.00 93.06 72 PHE A O 1
ATOM 528 N N . VAL A 1 73 ? -4.173 -4.412 -19.513 1.00 93.31 73 VAL A N 1
ATOM 529 C CA . VAL A 1 73 ? -4.717 -3.296 -18.712 1.00 93.31 73 VAL A CA 1
ATOM 530 C C . VAL A 1 73 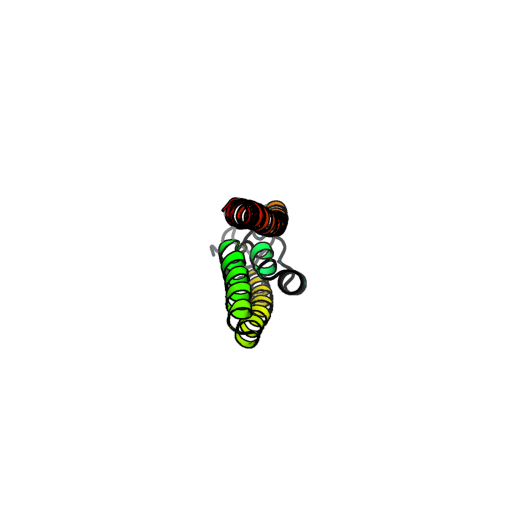? -5.830 -3.739 -17.747 1.00 93.31 73 VAL A C 1
ATOM 532 O O . VAL A 1 73 ? -5.853 -3.308 -16.596 1.00 93.31 73 VAL A O 1
ATOM 535 N N . ILE A 1 74 ? -6.734 -4.626 -18.185 1.00 96.44 74 ILE A N 1
ATOM 536 C CA . ILE A 1 74 ? -7.902 -5.047 -17.389 1.00 96.44 74 ILE A CA 1
ATOM 537 C C . ILE A 1 74 ? -7.490 -5.794 -16.101 1.00 96.44 74 ILE A C 1
ATOM 539 O O . ILE A 1 74 ? -7.881 -5.341 -15.026 1.00 96.44 74 ILE A O 1
ATOM 543 N N . PRO A 1 75 ? -6.691 -6.882 -16.140 1.00 95.62 75 PRO A N 1
ATOM 544 C CA . PRO A 1 75 ? -6.145 -7.517 -14.938 1.00 95.62 75 PRO A CA 1
ATOM 545 C C . PRO A 1 75 ? -5.441 -6.554 -13.980 1.00 95.62 75 PRO A C 1
ATOM 547 O O . PRO A 1 75 ? -5.670 -6.630 -12.774 1.00 95.62 75 PRO A O 1
ATOM 550 N N . GLY A 1 76 ? -4.634 -5.624 -14.501 1.00 97.06 76 GLY A N 1
ATOM 551 C CA . GLY A 1 76 ? -3.989 -4.595 -13.684 1.00 97.06 76 GLY A CA 1
ATOM 552 C C . GLY A 1 76 ? -4.997 -3.735 -12.922 1.00 97.06 76 GLY A C 1
ATOM 553 O O . GLY A 1 76 ? -4.880 -3.562 -11.708 1.00 97.06 76 GLY A O 1
ATOM 554 N N . LEU A 1 77 ? -6.039 -3.271 -13.616 1.00 97.69 77 LEU A N 1
ATOM 555 C CA . LEU A 1 77 ? -7.110 -2.468 -13.029 1.00 97.69 77 LEU A CA 1
ATOM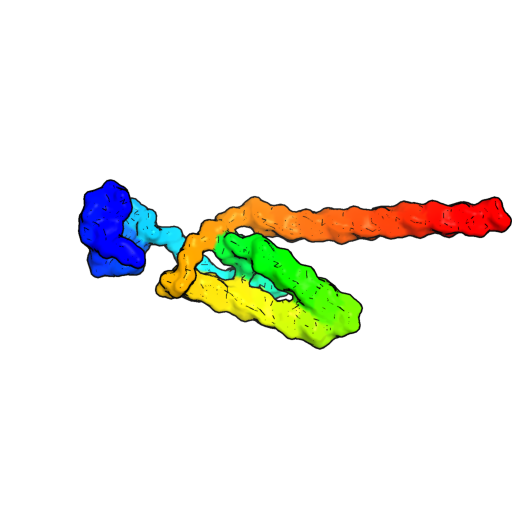 556 C C . LEU A 1 77 ? -7.904 -3.241 -11.961 1.00 97.69 77 LEU A C 1
ATOM 558 O O . LEU A 1 77 ? -8.257 -2.680 -10.925 1.00 97.69 77 LEU A O 1
ATOM 562 N N . VAL A 1 78 ? -8.163 -4.534 -12.187 1.00 98.19 78 VAL A N 1
ATOM 563 C CA . VAL A 1 78 ? -8.862 -5.401 -11.223 1.00 98.19 78 VAL A CA 1
ATOM 564 C C . VAL A 1 78 ? -8.053 -5.542 -9.935 1.00 98.19 78 VAL A C 1
ATOM 566 O O . VAL A 1 78 ? -8.604 -5.357 -8.849 1.00 98.19 78 VAL A O 1
ATOM 569 N N . VAL A 1 79 ? -6.748 -5.819 -10.038 1.00 98.25 79 VAL A N 1
ATOM 570 C CA . VAL A 1 79 ? -5.867 -5.924 -8.862 1.00 98.25 79 VAL A CA 1
ATOM 571 C C . VAL A 1 79 ? -5.760 -4.583 -8.136 1.00 98.25 79 VAL A C 1
ATOM 573 O O . VAL A 1 79 ? -5.805 -4.555 -6.907 1.00 98.25 79 VAL A O 1
ATOM 576 N N . PHE A 1 80 ? -5.692 -3.474 -8.873 1.00 98.31 80 PHE A N 1
ATOM 577 C CA . PHE A 1 80 ? -5.660 -2.131 -8.300 1.00 98.31 80 PHE A CA 1
ATOM 578 C C . PHE A 1 80 ? -6.918 -1.821 -7.473 1.00 98.31 80 PHE A C 1
ATOM 580 O O . PHE A 1 80 ? -6.816 -1.463 -6.298 1.00 98.31 80 PHE A O 1
ATOM 587 N N . ILE A 1 81 ? -8.113 -2.026 -8.042 1.00 98.56 81 ILE A N 1
ATOM 588 C CA . ILE A 1 81 ? -9.391 -1.798 -7.344 1.00 98.56 81 ILE A CA 1
ATOM 589 C C . ILE A 1 81 ? -9.520 -2.730 -6.134 1.00 98.56 81 ILE A C 1
ATOM 591 O O . ILE A 1 81 ? -9.911 -2.290 -5.048 1.00 98.56 81 ILE A O 1
ATOM 595 N N . TYR A 1 82 ? -9.139 -4.002 -6.292 1.00 98.56 82 TYR A N 1
ATOM 596 C CA . TYR A 1 82 ? -9.085 -4.949 -5.182 1.00 98.56 82 TYR A CA 1
ATOM 597 C C . TYR A 1 82 ? -8.156 -4.456 -4.065 1.00 98.56 82 TYR A C 1
ATOM 599 O O . TYR A 1 82 ? -8.530 -4.503 -2.896 1.00 98.56 82 TYR A O 1
ATOM 607 N N . GLY A 1 83 ? -6.984 -3.916 -4.406 1.00 98.56 83 GLY A N 1
ATOM 608 C CA . GLY A 1 83 ? -6.031 -3.354 -3.452 1.00 98.56 83 GLY A CA 1
ATOM 609 C C . GLY A 1 83 ? -6.581 -2.173 -2.647 1.00 98.56 83 GLY A C 1
ATOM 610 O O . GLY A 1 83 ? -6.227 -2.015 -1.476 1.00 98.56 83 GLY A O 1
ATOM 611 N N . ILE A 1 84 ? -7.464 -1.356 -3.223 1.00 98.75 84 ILE A N 1
ATOM 612 C CA . ILE A 1 84 ? -8.144 -0.266 -2.503 1.00 98.75 84 ILE A CA 1
ATOM 613 C C . ILE A 1 84 ? -9.153 -0.837 -1.505 1.00 98.75 84 ILE A C 1
ATOM 615 O O . ILE A 1 84 ? -9.147 -0.468 -0.326 1.00 98.75 84 ILE A O 1
ATOM 619 N N . TYR A 1 85 ? -9.992 -1.767 -1.965 1.00 98.69 85 TYR A N 1
ATOM 620 C CA . TYR A 1 85 ? -10.982 -2.432 -1.122 1.00 98.69 85 TYR A CA 1
ATOM 621 C C . TYR A 1 85 ? -10.328 -3.211 0.028 1.00 98.69 85 TYR A C 1
ATOM 623 O O . TYR A 1 85 ? -10.749 -3.074 1.176 1.00 98.69 85 TYR A O 1
ATOM 631 N N . ASP A 1 86 ? -9.273 -3.980 -0.247 1.00 98.50 86 ASP A N 1
ATOM 632 C CA . ASP A 1 86 ? -8.542 -4.762 0.753 1.00 98.50 86 ASP A CA 1
ATOM 633 C C . ASP A 1 86 ? -7.928 -3.863 1.838 1.00 98.50 86 ASP A C 1
ATOM 635 O O . ASP A 1 86 ? -8.038 -4.171 3.029 1.00 98.50 86 ASP A O 1
ATOM 639 N N . ALA A 1 87 ? -7.360 -2.711 1.461 1.00 98.44 87 ALA A N 1
ATOM 640 C CA . ALA A 1 87 ? -6.825 -1.748 2.420 1.00 98.44 87 ALA A CA 1
ATOM 641 C C . ALA A 1 87 ? -7.926 -1.169 3.328 1.00 98.44 87 ALA A C 1
ATOM 643 O O . ALA A 1 87 ? -7.762 -1.134 4.553 1.00 98.44 87 ALA A O 1
ATOM 644 N N . TYR A 1 88 ? -9.065 -0.774 2.750 1.00 98.62 88 TYR A N 1
ATOM 645 C CA . TYR A 1 88 ? -10.230 -0.300 3.503 1.00 98.62 88 TYR A CA 1
ATOM 646 C C . TYR A 1 88 ? -10.757 -1.369 4.470 1.00 98.62 88 TYR A C 1
ATOM 648 O O . TYR A 1 88 ? -10.911 -1.125 5.671 1.00 98.62 88 TYR A O 1
ATOM 656 N N . ALA A 1 89 ? -11.027 -2.567 3.948 1.00 98.38 89 ALA A N 1
ATOM 657 C CA . ALA A 1 89 ? -11.625 -3.657 4.701 1.00 98.38 89 ALA A CA 1
ATOM 658 C C . ALA A 1 89 ? -10.704 -4.100 5.842 1.00 98.38 89 ALA A C 1
ATOM 660 O O . ALA A 1 89 ? -11.162 -4.285 6.966 1.00 98.38 89 ALA A O 1
ATOM 661 N N . THR A 1 90 ? -9.398 -4.197 5.597 1.00 97.81 90 THR A N 1
ATOM 662 C CA . THR A 1 90 ? -8.414 -4.582 6.616 1.00 97.81 90 THR A CA 1
ATOM 663 C C . THR A 1 90 ? -8.336 -3.555 7.753 1.00 97.81 90 THR A C 1
ATOM 665 O O . THR A 1 90 ? -8.368 -3.943 8.921 1.00 97.81 90 THR A O 1
ATOM 668 N N . ALA A 1 91 ? -8.332 -2.252 7.451 1.00 97.19 91 ALA A N 1
ATOM 669 C CA . ALA A 1 91 ? -8.387 -1.203 8.474 1.00 97.19 91 ALA A CA 1
ATOM 670 C C . ALA A 1 91 ? -9.670 -1.288 9.319 1.00 97.19 91 ALA A C 1
ATOM 672 O O . ALA A 1 91 ? -9.621 -1.224 10.547 1.00 97.19 91 ALA A O 1
ATOM 673 N N . LYS A 1 92 ? -10.824 -1.494 8.669 1.00 97.31 92 LYS A N 1
ATOM 674 C CA . LYS A 1 92 ? -12.113 -1.648 9.355 1.00 97.31 92 LYS A CA 1
ATOM 675 C C . LYS A 1 92 ? -12.120 -2.866 10.283 1.00 97.31 92 LYS A C 1
ATOM 677 O O . LYS A 1 92 ? -12.554 -2.745 11.422 1.00 97.31 92 LYS A O 1
ATOM 682 N N . ARG A 1 93 ? -11.581 -3.999 9.825 1.00 95.50 93 ARG A N 1
ATOM 683 C CA . ARG A 1 93 ? -11.486 -5.249 10.598 1.00 95.50 93 ARG A CA 1
ATOM 684 C C . ARG A 1 93 ? -10.554 -5.139 11.808 1.00 95.50 93 ARG A C 1
ATOM 686 O O . ARG A 1 93 ? -10.807 -5.767 12.833 1.00 95.50 93 ARG A O 1
ATOM 693 N N . MET A 1 94 ? -9.489 -4.335 11.721 1.00 92.81 94 MET A N 1
ATOM 694 C CA . MET A 1 94 ? -8.653 -4.013 12.888 1.00 92.81 94 MET A CA 1
ATOM 695 C C . MET A 1 94 ? -9.430 -3.197 13.925 1.00 92.81 94 MET A C 1
ATOM 697 O O . MET A 1 94 ? -9.347 -3.483 15.117 1.00 92.81 94 MET A O 1
ATOM 701 N N . ASN A 1 95 ? -10.223 -2.220 13.480 1.00 91.00 95 ASN A N 1
ATOM 702 C CA . ASN A 1 95 ? -11.022 -1.384 14.380 1.00 91.00 95 ASN A CA 1
ATOM 703 C C . ASN A 1 95 ? -12.151 -2.161 15.063 1.00 91.00 95 ASN A C 1
ATOM 705 O O . ASN A 1 95 ? -12.443 -1.915 16.230 1.00 91.00 95 ASN A O 1
ATOM 709 N N . THR A 1 96 ? -12.781 -3.106 14.358 1.00 90.38 96 THR A N 1
ATOM 710 C CA . THR A 1 96 ? -13.815 -3.985 14.930 1.00 90.38 96 THR A CA 1
ATOM 711 C C . THR A 1 96 ? -13.235 -5.087 15.817 1.00 90.38 96 THR A C 1
ATOM 713 O O . THR A 1 96 ? -13.978 -5.747 16.542 1.00 90.38 96 THR A O 1
ATOM 716 N N . GLY A 1 97 ? -11.910 -5.272 15.811 1.00 85.88 97 GLY A N 1
ATOM 717 C CA . GLY A 1 97 ? -11.226 -6.301 16.591 1.00 85.88 97 GLY A CA 1
ATOM 718 C C . GLY A 1 97 ? -11.337 -7.708 15.997 1.00 85.88 97 GLY A C 1
ATOM 719 O O . GLY A 1 97 ? -11.021 -8.677 16.683 1.00 85.88 97 GLY A O 1
ATOM 720 N N . GLU A 1 98 ? -11.770 -7.833 14.738 1.00 89.00 98 GLU A N 1
ATOM 721 C CA . GLU A 1 98 ? -11.809 -9.105 14.003 1.00 89.00 98 GLU A CA 1
ATOM 722 C C . GLU A 1 98 ? -10.407 -9.640 13.691 1.00 89.00 98 GLU A C 1
ATOM 724 O O . GLU A 1 98 ? -10.205 -10.849 13.588 1.00 89.00 98 GLU A O 1
ATOM 729 N N . ILE A 1 99 ? -9.436 -8.740 13.522 1.00 91.69 99 ILE A N 1
ATOM 730 C CA . ILE A 1 99 ? -8.019 -9.062 13.329 1.00 91.69 99 ILE A CA 1
ATOM 731 C C . ILE A 1 99 ? -7.156 -8.228 14.285 1.00 91.69 99 ILE A C 1
ATOM 733 O O . ILE A 1 99 ? -7.560 -7.124 14.661 1.00 91.69 99 ILE A O 1
ATOM 737 N N . PRO A 1 100 ? -5.974 -8.727 14.696 1.00 87.38 100 PRO A N 1
ATOM 738 C CA . PRO A 1 100 ? -5.097 -7.989 15.596 1.00 87.38 100 PRO A CA 1
ATOM 739 C C . PRO A 1 100 ? -4.623 -6.682 14.955 1.00 87.38 100 PRO A C 1
ATOM 741 O O . PRO A 1 100 ? -4.241 -6.652 13.783 1.00 87.38 100 PRO A O 1
ATOM 744 N N . TYR A 1 101 ? -4.628 -5.611 15.747 1.00 88.25 101 TYR A N 1
ATOM 745 C CA . TYR A 1 101 ? -4.078 -4.319 15.352 1.00 88.25 101 TYR A CA 1
ATOM 746 C C . TYR A 1 101 ? -2.579 -4.447 15.058 1.00 88.25 101 TYR A C 1
ATOM 748 O O . TYR A 1 101 ? -1.835 -5.041 15.840 1.00 88.25 101 TYR A O 1
ATOM 756 N N . ARG A 1 102 ? -2.135 -3.868 13.939 1.00 90.38 102 ARG A N 1
ATOM 757 C CA . ARG A 1 102 ? -0.717 -3.736 13.595 1.00 90.38 102 ARG A CA 1
ATOM 758 C C . ARG A 1 102 ? -0.334 -2.268 13.535 1.00 90.38 102 ARG A C 1
ATOM 760 O O . ARG A 1 102 ? -0.980 -1.455 12.863 1.00 90.38 102 ARG A O 1
ATOM 767 N N . GLU A 1 103 ? 0.738 -1.926 14.233 1.00 87.94 103 GLU A N 1
ATOM 768 C CA . GLU A 1 103 ? 1.236 -0.557 14.257 1.00 87.94 103 GLU A CA 1
ATOM 769 C C . GLU A 1 103 ? 1.765 -0.171 12.870 1.00 87.94 103 GLU A C 1
ATOM 771 O O . GLU A 1 103 ? 2.432 -0.959 12.199 1.00 87.94 103 GLU A O 1
ATOM 776 N N . ALA A 1 104 ? 1.431 1.037 12.411 1.00 85.06 104 ALA A N 1
ATOM 777 C CA . ALA A 1 104 ? 2.032 1.576 11.194 1.00 85.06 104 ALA A CA 1
ATOM 778 C C . ALA A 1 104 ? 3.317 2.296 11.564 1.00 85.06 104 ALA A C 1
ATOM 780 O O . ALA A 1 104 ? 3.320 3.100 12.492 1.00 85.06 104 ALA A O 1
ATOM 781 N N . ASN A 1 105 ? 4.368 2.082 10.781 1.00 90.25 105 ASN A N 1
ATOM 782 C CA . ASN A 1 105 ? 5.560 2.907 10.855 1.00 90.25 105 ASN A CA 1
ATOM 783 C C . ASN A 1 105 ? 5.609 3.810 9.619 1.00 90.25 105 ASN A C 1
ATOM 785 O O . ASN A 1 105 ? 5.685 3.319 8.490 1.00 90.25 105 ASN A O 1
ATOM 789 N N . ALA A 1 106 ? 5.582 5.126 9.837 1.00 92.50 106 ALA A N 1
ATOM 790 C CA . ALA A 1 106 ? 5.682 6.113 8.766 1.00 92.50 106 ALA A CA 1
ATOM 791 C C . ALA A 1 106 ? 6.968 5.936 7.942 1.00 92.50 106 ALA A C 1
ATOM 793 O O . ALA A 1 106 ? 6.940 6.109 6.726 1.00 92.50 106 ALA A O 1
ATOM 794 N N . LEU A 1 107 ? 8.066 5.502 8.573 1.00 95.56 107 LEU A N 1
ATOM 795 C CA . LEU A 1 107 ? 9.310 5.188 7.876 1.00 95.56 107 LEU A CA 1
ATOM 796 C C . LEU A 1 107 ? 9.099 4.087 6.835 1.00 95.56 107 LEU A C 1
ATOM 798 O O . LEU A 1 107 ? 9.545 4.238 5.706 1.00 95.56 107 LEU A O 1
ATOM 802 N N . HIS A 1 108 ? 8.382 3.010 7.170 1.00 94.56 108 HIS A N 1
ATOM 803 C CA . HIS A 1 108 ? 8.110 1.936 6.211 1.00 94.56 108 HIS A CA 1
ATOM 804 C C . HIS A 1 108 ? 7.242 2.414 5.045 1.00 94.56 108 HIS A C 1
ATOM 806 O O . HIS A 1 108 ? 7.470 1.991 3.918 1.00 94.56 108 HIS A O 1
ATOM 812 N N . MET A 1 109 ? 6.289 3.320 5.283 1.00 96.00 109 MET A N 1
ATOM 813 C CA . MET A 1 109 ? 5.486 3.916 4.210 1.00 96.00 109 MET A CA 1
ATOM 814 C C . MET A 1 109 ? 6.346 4.759 3.264 1.00 96.00 109 MET A C 1
ATOM 816 O O . MET A 1 109 ? 6.267 4.594 2.048 1.00 96.00 109 MET A O 1
ATOM 820 N N . VAL A 1 110 ? 7.194 5.631 3.818 1.00 97.25 110 VAL A N 1
ATOM 821 C CA . VAL A 1 110 ? 8.094 6.484 3.031 1.00 97.25 110 VAL A CA 1
ATOM 822 C C . VAL A 1 110 ? 9.105 5.635 2.268 1.00 97.25 110 VAL A C 1
ATOM 824 O O . VAL A 1 110 ? 9.245 5.803 1.060 1.00 97.25 110 VAL A O 1
ATOM 827 N N . LEU A 1 111 ? 9.765 4.684 2.935 1.00 96.94 111 LEU A N 1
ATOM 828 C CA . LEU A 1 111 ? 10.727 3.783 2.302 1.00 96.94 111 LEU A CA 1
ATOM 829 C C . LEU A 1 111 ? 10.084 2.957 1.190 1.00 96.94 111 LEU A C 1
ATOM 831 O O . LEU A 1 111 ? 10.695 2.810 0.142 1.00 96.94 111 LEU A O 1
ATOM 835 N N . PHE A 1 112 ? 8.859 2.460 1.372 1.00 96.94 112 PHE A N 1
ATOM 836 C CA . PHE A 1 112 ? 8.156 1.694 0.341 1.00 96.94 112 PHE A CA 1
ATOM 837 C C . PHE A 1 112 ? 8.009 2.487 -0.965 1.00 96.94 112 PHE A C 1
ATOM 839 O O . PHE A 1 112 ? 8.331 1.982 -2.039 1.00 96.94 112 PHE A O 1
ATOM 846 N N . VAL A 1 113 ? 7.595 3.753 -0.867 1.00 97.56 113 VAL A N 1
ATOM 847 C CA . VAL A 1 113 ? 7.431 4.636 -2.028 1.00 97.56 113 VAL A CA 1
ATOM 848 C C . VAL A 1 113 ? 8.789 5.053 -2.599 1.00 97.56 113 VAL A C 1
ATOM 850 O O . VAL A 1 113 ? 9.021 4.928 -3.800 1.00 97.56 113 VAL A O 1
ATOM 853 N N . VAL A 1 114 ? 9.713 5.513 -1.751 1.00 97.81 114 VAL A N 1
ATOM 854 C CA . VAL A 1 114 ? 11.038 5.993 -2.177 1.00 97.81 114 VAL A CA 1
ATOM 855 C C . VAL A 1 114 ? 11.837 4.880 -2.849 1.00 97.81 114 VAL A C 1
ATOM 857 O O . VAL A 1 114 ? 12.370 5.093 -3.934 1.00 97.81 114 VAL A O 1
ATOM 860 N N . LEU A 1 115 ? 11.894 3.685 -2.256 1.00 96.44 115 LEU A N 1
ATOM 861 C CA . LEU A 1 115 ? 12.621 2.549 -2.825 1.00 96.44 115 LEU A CA 1
ATOM 862 C C . LEU A 1 115 ? 12.027 2.105 -4.162 1.00 96.44 115 LEU A C 1
ATOM 864 O O . LEU A 1 115 ? 12.781 1.695 -5.040 1.00 96.44 115 LEU A O 1
ATOM 868 N N . TRP A 1 116 ? 10.710 2.227 -4.351 1.00 95.94 116 TRP A N 1
ATOM 869 C CA . TRP A 1 116 ? 10.099 1.956 -5.647 1.00 95.94 116 TRP A CA 1
ATOM 870 C C . TRP A 1 116 ? 10.579 2.943 -6.717 1.00 95.94 116 TRP A C 1
ATOM 872 O O . TRP A 1 116 ? 11.079 2.515 -7.755 1.00 95.94 116 TRP A O 1
ATOM 882 N N . PHE A 1 117 ? 10.513 4.253 -6.454 1.00 96.75 117 PHE A N 1
ATOM 883 C CA . PHE A 1 117 ? 10.991 5.263 -7.406 1.00 96.75 117 PHE A CA 1
ATOM 884 C C . PHE A 1 117 ? 12.496 5.150 -7.672 1.00 96.75 117 PHE A C 1
ATOM 886 O O . PHE A 1 117 ? 12.922 5.259 -8.821 1.00 96.75 117 PHE A O 1
ATOM 893 N N . VAL A 1 118 ? 13.301 4.886 -6.639 1.00 98.12 118 VAL A N 1
ATOM 894 C CA . VAL A 1 118 ? 14.743 4.635 -6.780 1.00 98.12 118 VAL A CA 1
ATOM 895 C C . VAL A 1 118 ? 14.994 3.393 -7.634 1.00 98.12 118 VAL A C 1
ATOM 897 O O . VAL A 1 118 ? 15.838 3.434 -8.524 1.00 98.12 118 VAL A O 1
ATOM 900 N N . GLY A 1 119 ? 14.243 2.311 -7.418 1.00 96.06 119 GLY A N 1
ATOM 901 C CA . GLY A 1 119 ? 14.335 1.095 -8.224 1.00 96.06 119 GLY A CA 1
ATOM 902 C C . GLY A 1 119 ? 13.996 1.338 -9.696 1.00 96.06 119 GLY A C 1
ATOM 903 O O . GLY A 1 119 ? 14.725 0.885 -10.576 1.00 96.06 119 GLY A O 1
ATOM 904 N N . ILE A 1 120 ? 12.942 2.110 -9.973 1.00 95.88 120 ILE A N 1
ATOM 905 C CA . ILE A 1 120 ? 12.564 2.509 -11.335 1.00 95.88 120 ILE A CA 1
ATOM 906 C C . ILE A 1 120 ? 13.649 3.382 -11.979 1.00 95.88 120 ILE A C 1
ATOM 908 O O . ILE A 1 120 ? 14.051 3.125 -13.112 1.00 95.88 120 ILE A O 1
ATOM 912 N N . ALA A 1 121 ? 14.174 4.380 -11.265 1.00 97.94 121 ALA A N 1
ATOM 913 C CA . ALA A 1 121 ? 15.256 5.225 -11.767 1.00 97.94 121 ALA A CA 1
ATOM 914 C C . ALA A 1 121 ? 16.523 4.405 -12.069 1.00 97.94 121 ALA A C 1
ATOM 916 O O . ALA A 1 121 ? 17.115 4.556 -13.137 1.00 97.94 121 ALA A O 1
ATOM 917 N N . ALA A 1 122 ? 16.901 3.492 -11.170 1.00 98.00 122 ALA A N 1
ATOM 918 C CA . ALA A 1 122 ? 18.028 2.587 -11.369 1.00 98.00 122 ALA A CA 1
ATOM 919 C C . ALA A 1 122 ? 17.824 1.690 -12.600 1.00 98.00 122 ALA A C 1
ATOM 921 O O . ALA A 1 122 ? 18.747 1.540 -13.398 1.00 98.00 122 ALA A O 1
ATOM 922 N N . LEU A 1 123 ? 16.615 1.155 -12.805 1.00 96.50 123 LEU A N 1
ATOM 923 C CA . LEU A 1 123 ? 16.272 0.367 -13.991 1.00 96.50 123 LEU A CA 1
ATOM 924 C C . LEU A 1 123 ? 16.480 1.170 -15.286 1.00 96.50 123 LEU A C 1
ATOM 926 O O . LEU A 1 123 ? 17.110 0.672 -16.219 1.00 96.50 123 LEU A O 1
ATOM 930 N N . PHE A 1 124 ? 16.007 2.419 -15.335 1.00 97.50 124 PHE A N 1
ATOM 931 C CA . PHE A 1 124 ? 16.187 3.286 -16.503 1.00 97.50 124 PHE A CA 1
ATOM 932 C C . PHE A 1 124 ? 17.659 3.616 -16.765 1.00 97.50 124 PHE A C 1
ATOM 934 O O . PHE A 1 124 ? 18.115 3.490 -17.902 1.00 97.50 124 PHE A O 1
ATOM 941 N N . VAL A 1 125 ? 18.423 3.966 -15.727 1.00 98.19 125 VAL A N 1
ATOM 942 C CA . VAL A 1 125 ? 19.866 4.233 -15.846 1.00 98.19 125 VAL A CA 1
ATOM 943 C C . VAL A 1 125 ? 20.601 3.003 -16.378 1.00 98.19 125 VAL A C 1
ATOM 945 O O . VAL A 1 125 ? 21.370 3.112 -17.332 1.00 98.19 125 VAL A O 1
ATOM 948 N N . MET A 1 126 ? 20.316 1.819 -15.832 1.00 97.62 126 MET A N 1
ATOM 949 C CA . MET A 1 126 ? 20.915 0.570 -16.304 1.00 97.62 126 MET A CA 1
ATOM 950 C C . MET A 1 126 ? 20.550 0.276 -17.761 1.00 97.62 126 MET A C 1
ATOM 952 O O . MET A 1 126 ? 21.423 -0.091 -18.544 1.00 97.62 126 MET A O 1
ATOM 956 N N . SER A 1 127 ? 19.291 0.489 -18.156 1.00 96.31 127 SER A N 1
ATOM 957 C CA . SER A 1 127 ? 18.863 0.298 -19.547 1.00 96.31 127 SER A CA 1
ATOM 958 C C . SER A 1 127 ? 19.591 1.234 -20.521 1.00 96.31 127 SER A C 1
ATOM 960 O O . SER A 1 127 ? 19.993 0.800 -21.599 1.00 96.31 127 SER A O 1
ATOM 962 N N . ALA A 1 128 ? 19.841 2.485 -20.119 1.00 96.50 128 ALA A N 1
ATOM 963 C CA . ALA A 1 128 ? 20.571 3.458 -20.925 1.00 96.50 128 ALA A CA 1
ATOM 964 C C . ALA A 1 128 ? 22.052 3.080 -21.078 1.00 96.50 128 ALA A C 1
ATOM 966 O O . ALA A 1 128 ? 22.591 3.163 -22.180 1.00 96.50 128 ALA A O 1
ATOM 967 N N . ILE A 1 129 ? 22.694 2.609 -20.002 1.00 97.12 129 ILE A N 1
ATOM 968 C CA . ILE A 1 129 ? 24.083 2.122 -20.039 1.00 97.12 129 ILE A CA 1
ATOM 969 C C . ILE A 1 129 ? 24.204 0.922 -20.985 1.00 97.12 129 ILE A C 1
ATOM 971 O O . ILE A 1 129 ? 25.100 0.890 -21.828 1.00 97.12 129 ILE A O 1
ATOM 975 N N . ILE A 1 130 ? 23.284 -0.044 -20.882 1.00 96.50 130 ILE A N 1
ATOM 976 C CA . ILE A 1 130 ? 23.261 -1.225 -21.755 1.00 96.50 130 ILE A CA 1
ATOM 977 C C . ILE A 1 130 ? 23.079 -0.805 -23.215 1.00 96.50 130 ILE A C 1
ATOM 979 O O . ILE A 1 130 ? 23.828 -1.260 -24.076 1.00 96.50 130 ILE A O 1
ATOM 983 N N . ALA A 1 131 ? 22.130 0.088 -23.503 1.00 95.12 131 ALA A N 1
ATOM 984 C CA . ALA A 1 131 ? 21.906 0.582 -24.857 1.00 95.12 131 ALA A CA 1
ATOM 985 C C . ALA A 1 131 ? 23.154 1.281 -25.423 1.00 95.12 131 ALA A C 1
ATOM 987 O O . ALA A 1 131 ? 23.571 0.974 -26.538 1.00 95.12 131 ALA A O 1
ATOM 988 N N . ALA A 1 132 ? 23.788 2.165 -24.646 1.00 94.31 132 ALA A N 1
ATOM 989 C CA . ALA A 1 132 ? 25.008 2.859 -25.058 1.00 94.31 132 ALA A CA 1
ATOM 990 C C . ALA A 1 132 ? 26.146 1.880 -25.383 1.00 94.31 132 ALA A C 1
ATOM 992 O O . ALA A 1 132 ? 26.833 2.046 -26.389 1.00 94.31 132 ALA A O 1
ATOM 993 N N . PHE A 1 133 ? 26.310 0.831 -24.575 1.00 94.56 133 PHE A N 1
ATOM 994 C CA . PHE A 1 133 ? 27.303 -0.211 -24.821 1.00 94.56 133 PHE A CA 1
ATOM 995 C C . PHE A 1 133 ? 26.996 -1.015 -26.095 1.00 94.56 133 PHE A C 1
ATOM 997 O O . PHE A 1 133 ? 27.870 -1.188 -26.942 1.00 94.56 133 PHE A O 1
ATOM 1004 N N . VAL A 1 134 ? 25.749 -1.463 -26.273 1.00 94.25 134 VAL A N 1
ATOM 1005 C CA . VAL A 1 134 ? 25.335 -2.282 -27.425 1.00 94.25 134 VAL A CA 1
ATOM 1006 C C . VAL A 1 134 ? 25.453 -1.510 -28.743 1.00 94.25 134 VAL A C 1
ATOM 1008 O O . VAL A 1 134 ? 26.069 -2.005 -29.687 1.00 94.25 134 VAL A O 1
ATOM 1011 N N . PHE A 1 135 ? 24.910 -0.292 -28.820 1.00 91.94 135 PHE A N 1
ATOM 1012 C CA . PHE A 1 135 ? 24.967 0.515 -30.045 1.00 91.94 135 PHE A CA 1
ATOM 1013 C C . PHE A 1 135 ? 26.357 1.103 -30.299 1.00 91.94 135 PHE A C 1
ATOM 1015 O O . PHE A 1 135 ? 26.763 1.225 -31.453 1.00 91.94 135 PHE A O 1
ATOM 1022 N N . GLY A 1 136 ? 27.108 1.413 -29.238 1.00 88.12 136 GLY A N 1
ATOM 1023 C CA . GLY A 1 136 ? 28.497 1.851 -29.347 1.00 88.12 136 GLY A CA 1
ATOM 1024 C C . GLY A 1 136 ? 29.400 0.778 -29.957 1.00 88.12 136 GLY A C 1
ATOM 1025 O O . GLY A 1 136 ? 30.221 1.097 -30.811 1.00 88.12 136 GLY A O 1
ATOM 1026 N N . MET A 1 137 ? 29.216 -0.495 -29.585 1.00 78.56 137 MET A N 1
ATOM 1027 C CA . MET A 1 137 ? 29.937 -1.599 -30.226 1.00 78.56 137 MET A CA 1
ATOM 1028 C C . MET A 1 137 ? 29.459 -1.854 -31.658 1.00 78.56 137 MET A C 1
ATOM 1030 O O . MET A 1 137 ? 30.288 -2.065 -32.532 1.00 78.56 137 MET A O 1
ATOM 1034 N N . ALA A 1 138 ? 28.152 -1.791 -31.931 1.00 75.50 138 ALA A N 1
ATOM 1035 C CA . ALA A 1 138 ? 27.609 -2.038 -33.271 1.00 75.50 138 ALA A CA 1
ATOM 1036 C C . ALA A 1 138 ? 28.120 -1.057 -34.347 1.00 75.50 138 ALA A C 1
ATOM 1038 O O . ALA A 1 138 ? 28.187 -1.430 -35.513 1.00 75.50 138 ALA A O 1
ATOM 1039 N N . GLY A 1 139 ? 28.488 0.173 -33.970 1.00 72.00 139 GLY A N 1
ATOM 1040 C CA . GLY A 1 139 ? 29.092 1.162 -34.873 1.00 72.00 139 GLY A CA 1
ATOM 1041 C C . GLY A 1 139 ? 30.615 1.063 -35.028 1.00 72.00 139 GLY A C 1
ATOM 1042 O O . GLY A 1 139 ? 31.193 1.872 -35.748 1.00 72.00 139 GLY A O 1
ATOM 1043 N N . ALA A 1 140 ? 31.270 0.123 -34.337 1.00 62.91 140 ALA A N 1
ATOM 1044 C CA . ALA A 1 140 ? 32.719 -0.085 -34.386 1.00 62.91 140 ALA A CA 1
ATOM 1045 C C . ALA A 1 140 ? 33.153 -1.199 -35.364 1.00 62.91 140 ALA A C 1
ATOM 1047 O O . ALA A 1 140 ? 34.345 -1.511 -35.421 1.00 62.91 140 ALA A O 1
ATOM 1048 N N . TYR A 1 141 ? 32.210 -1.791 -36.110 1.00 57.62 141 TYR A N 1
ATOM 1049 C CA . TYR A 1 141 ? 32.444 -2.821 -37.131 1.00 57.62 141 TYR A CA 1
ATOM 1050 C C . TYR A 1 141 ? 32.212 -2.278 -38.541 1.00 57.62 141 TYR A C 1
ATOM 1052 O O . TYR A 1 141 ? 31.229 -1.524 -38.723 1.00 57.62 141 TYR A O 1
#

Foldseek 3Di:
DDLADPPPGHGAPDPPDQARPPPGDGPDDDADDLVVLLVLCLVPNLLLVLSQVHNVSSVVLNVQLVVLCVVPNVSNVVSSVVSSVCSSVSSVCCVVVVDPRHDHDVVSSVCSVVVVVVVVVVVVVVVVVVVCVVVVVVVVD

pLDDT: mean 91.98, std 8.87, range [52.53, 98.75]

Secondary structure (DSSP, 8-state):
--SB-TTT-PBPSSTT-SB-TTT--BSSPPPP-HHHHHHHHHHSTTHHHHHTT-HHHHHHHHHHHHHHHHH-HHHHHHHHHHHHHHHHHHHHHHHHTSS------HHHHHHHHHHHHHHHHHHHHHHHHHHHHHHHHHTT-